Protein AF-A0A101JMG0-F1 (afdb_monomer_lite)

Sequence (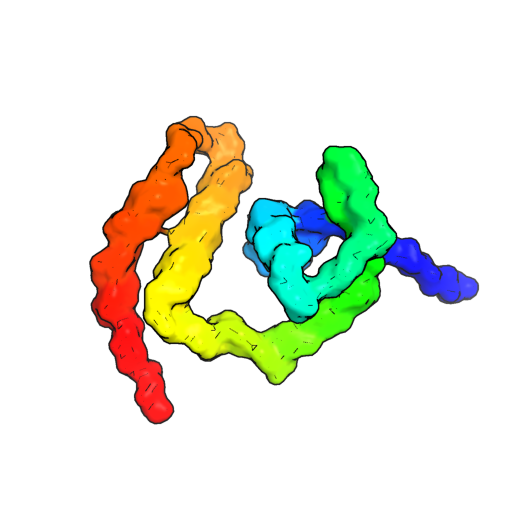117 aa):
MDSTVLRLVGAREIATRLGRSRQRIQQLAEQEDFPEPFQELAMGRVWWEHDIEDWIHRGRDGDPAGDVCGEDAIRELAERIADHLAERDQILVDGDLVGALVEVLRPALRSLRCRRD

Radius of gyration: 17.09 Å; chains: 1; bounding box: 44×30×47 Å

Foldseek 3Di:
DPPPPFDKDALPRLCVVVVHASVVSVVVQVDPLQDDFPDADPVGTMHTPVSSVVSVVVCVVVPPVVVDFDLVVLLVVLNRVVRVVVPPPPDPDPDCSSVVSSVVCVVVVVVVDDDDD

Organism: NCBI:txid135947

Secondary structure (DSSP, 8-state):
-------EEEHHHHHHHHT--HHHHHHHTTSTTSPPPSEEETTEEEEEHHHHHHHHHHHHHT-GGGS--SHHHHHHHHHHHHHHHHT-TT----TTHHHHHHHHHHHHHHTT-----

Structure (mmCIF, N/CA/C/O backbone):
data_AF-A0A101JMG0-F1
#
_entry.id   AF-A0A101JMG0-F1
#
loop_
_atom_site.group_PDB
_atom_site.id
_atom_site.type_symbol
_atom_site.label_atom_id
_atom_site.label_alt_id
_atom_site.label_comp_id
_atom_site.label_asym_id
_atom_site.label_entity_id
_atom_site.label_seq_id
_atom_site.pdbx_PDB_ins_code
_atom_site.Cartn_x
_atom_site.Cartn_y
_atom_site.Cartn_z
_atom_site.occupancy
_atom_site.B_iso_or_equiv
_atom_site.auth_seq_id
_atom_site.auth_comp_id
_atom_site.auth_asym_id
_atom_site.auth_atom_id
_atom_site.pdbx_PDB_model_num
ATOM 1 N N . MET A 1 1 ? -19.222 -23.448 13.911 1.00 39.72 1 MET A N 1
ATOM 2 C CA . MET A 1 1 ? -19.371 -22.006 14.171 1.00 39.72 1 MET A CA 1
ATOM 3 C C . MET A 1 1 ? -18.286 -21.342 13.362 1.00 39.72 1 MET A C 1
ATOM 5 O O . MET A 1 1 ? -17.149 -21.303 13.809 1.00 39.72 1 MET A O 1
ATOM 9 N N . ASP A 1 2 ? -18.610 -21.009 12.116 1.00 46.00 2 ASP A N 1
ATOM 10 C CA . ASP A 1 2 ? -17.682 -20.320 11.228 1.00 46.00 2 ASP A CA 1
ATOM 11 C C . ASP A 1 2 ? -17.736 -18.848 11.627 1.00 46.00 2 ASP A C 1
ATOM 13 O O . ASP A 1 2 ? -18.600 -18.086 11.199 1.00 46.00 2 ASP A O 1
ATOM 17 N N . SER A 1 3 ? -16.932 -18.501 12.629 1.00 50.62 3 SER A N 1
ATOM 18 C CA . SER A 1 3 ? -16.693 -17.107 12.952 1.00 50.62 3 SER A CA 1
ATOM 19 C C . SER A 1 3 ? -15.964 -16.541 11.746 1.00 50.62 3 SER A C 1
ATOM 21 O O . SER A 1 3 ? -14.770 -16.777 11.601 1.00 50.62 3 SER A O 1
ATOM 23 N N . THR A 1 4 ? -16.671 -15.842 10.863 1.00 58.72 4 THR A N 1
ATOM 24 C CA . THR A 1 4 ? -16.066 -15.022 9.814 1.00 58.72 4 THR A CA 1
ATOM 25 C C . THR A 1 4 ? -15.209 -13.965 10.507 1.00 58.72 4 THR A C 1
ATOM 27 O O . THR A 1 4 ? -15.691 -12.901 10.891 1.00 58.72 4 THR A O 1
ATOM 30 N N . VAL A 1 5 ? -13.955 -14.313 10.801 1.00 74.19 5 VAL A N 1
ATOM 31 C CA . VAL A 1 5 ? -13.031 -13.445 11.523 1.00 74.19 5 VAL A CA 1
ATOM 32 C C . VAL A 1 5 ? -12.686 -12.306 10.583 1.00 74.19 5 VAL A C 1
ATOM 34 O O . VAL A 1 5 ? -11.930 -12.481 9.631 1.00 74.19 5 VAL A O 1
ATOM 37 N N . LEU A 1 6 ? -13.258 -11.136 10.851 1.00 81.44 6 LEU A N 1
ATOM 38 C CA . LEU A 1 6 ? -12.846 -9.900 10.208 1.00 81.44 6 LEU A CA 1
ATOM 39 C C . LEU A 1 6 ? -11.377 -9.651 10.565 1.00 81.44 6 LEU A C 1
ATOM 41 O O . LEU A 1 6 ? -11.047 -9.349 11.714 1.00 81.44 6 LEU A O 1
ATOM 45 N N . ARG A 1 7 ? -10.490 -9.852 9.586 1.00 92.94 7 ARG A N 1
ATOM 46 C CA . ARG A 1 7 ? -9.044 -9.714 9.757 1.00 92.94 7 ARG A CA 1
ATOM 47 C C . ARG A 1 7 ? -8.582 -8.367 9.216 1.00 92.94 7 ARG A C 1
ATOM 49 O O . ARG A 1 7 ? -8.950 -7.976 8.110 1.00 92.94 7 ARG A O 1
ATOM 56 N N . LEU A 1 8 ? -7.769 -7.676 10.009 1.00 95.62 8 LEU A N 1
ATOM 57 C CA . LEU A 1 8 ? -7.055 -6.474 9.594 1.00 95.62 8 LEU A CA 1
ATOM 58 C C . LEU A 1 8 ? -5.624 -6.834 9.201 1.00 95.62 8 LEU A C 1
ATOM 60 O O . LEU A 1 8 ? -5.014 -7.732 9.787 1.00 95.62 8 LEU A O 1
ATOM 64 N N . VAL A 1 9 ? -5.092 -6.111 8.225 1.00 95.81 9 VAL A N 1
ATOM 65 C CA . VAL A 1 9 ? -3.720 -6.249 7.731 1.00 95.81 9 VAL A CA 1
ATOM 66 C C . VAL A 1 9 ? -3.062 -4.881 7.653 1.00 95.81 9 VAL A C 1
ATOM 68 O O . VAL A 1 9 ? -3.709 -3.885 7.332 1.00 95.81 9 VAL A O 1
ATOM 71 N N . GLY A 1 10 ? -1.772 -4.815 7.964 1.00 95.38 10 GLY A N 1
ATOM 72 C CA . GLY A 1 10 ? -0.954 -3.635 7.743 1.00 95.38 10 GLY A CA 1
ATOM 73 C C . GLY A 1 10 ? -0.120 -3.766 6.472 1.00 95.38 10 GLY A C 1
ATOM 74 O O . GLY A 1 10 ? -0.108 -4.784 5.777 1.00 95.38 10 GLY A O 1
ATOM 75 N N . ALA A 1 11 ? 0.648 -2.719 6.180 1.00 92.00 11 ALA A N 1
ATOM 76 C CA . ALA A 1 11 ? 1.445 -2.663 4.958 1.00 92.00 11 ALA A CA 1
ATOM 77 C C . ALA A 1 11 ? 2.518 -3.764 4.878 1.00 92.00 11 ALA A C 1
ATOM 79 O O . ALA A 1 11 ? 2.920 -4.134 3.780 1.00 92.00 11 ALA A O 1
ATOM 80 N N . ARG A 1 12 ? 2.995 -4.297 6.014 1.00 91.12 12 ARG A N 1
ATOM 81 C CA . ARG A 1 12 ? 3.997 -5.375 6.022 1.00 91.12 12 ARG A CA 1
ATOM 82 C C . ARG A 1 12 ? 3.380 -6.736 5.696 1.00 91.12 12 ARG A C 1
ATOM 84 O O . ARG A 1 12 ? 3.986 -7.522 4.967 1.00 91.12 12 ARG A O 1
ATOM 91 N N . GLU A 1 13 ? 2.178 -7.008 6.189 1.00 93.94 13 GLU A N 1
ATOM 92 C CA . GLU A 1 13 ? 1.436 -8.220 5.845 1.00 93.94 13 GLU A CA 1
ATOM 93 C C . GLU A 1 13 ? 1.086 -8.232 4.351 1.00 93.94 13 GLU A C 1
ATOM 95 O O . GLU A 1 13 ? 1.301 -9.243 3.684 1.00 93.94 13 GLU A O 1
ATOM 100 N N . ILE A 1 14 ? 0.629 -7.097 3.810 1.00 92.06 14 ILE A N 1
ATOM 101 C CA . ILE A 1 14 ? 0.326 -6.937 2.378 1.00 92.06 14 ILE A CA 1
ATOM 102 C C . ILE A 1 14 ? 1.599 -7.103 1.531 1.00 92.06 14 ILE A C 1
ATOM 104 O O . ILE A 1 14 ? 1.612 -7.869 0.569 1.00 92.06 14 ILE A O 1
ATOM 108 N N . ALA A 1 15 ? 2.694 -6.447 1.926 1.00 84.31 15 ALA A N 1
ATOM 109 C CA . ALA A 1 15 ? 4.009 -6.554 1.291 1.00 84.31 15 ALA A CA 1
ATOM 110 C C . ALA A 1 15 ? 4.463 -8.015 1.146 1.00 84.31 15 ALA A C 1
ATOM 112 O O . ALA A 1 15 ? 4.857 -8.452 0.065 1.00 84.31 15 ALA A O 1
ATOM 113 N N . THR A 1 16 ? 4.309 -8.794 2.219 1.00 84.88 16 THR A N 1
ATOM 114 C CA . THR A 1 16 ? 4.688 -10.212 2.251 1.00 84.88 16 THR A CA 1
ATOM 115 C C . THR A 1 16 ? 3.871 -11.039 1.257 1.00 84.88 16 THR A C 1
ATOM 117 O O . THR A 1 16 ? 4.427 -11.901 0.581 1.00 84.88 16 THR A O 1
ATOM 120 N N . ARG A 1 17 ? 2.566 -10.764 1.117 1.00 86.44 17 ARG A N 1
ATOM 121 C CA . ARG A 1 17 ? 1.689 -11.471 0.162 1.00 86.44 17 ARG A CA 1
ATOM 122 C C . ARG A 1 17 ? 2.045 -11.186 -1.287 1.00 86.44 17 ARG A C 1
ATOM 124 O O . ARG A 1 17 ? 1.987 -12.084 -2.119 1.00 86.44 17 ARG A O 1
ATOM 131 N N . LEU A 1 18 ? 2.415 -9.943 -1.578 1.00 82.44 18 LEU A N 1
ATOM 132 C CA . LEU A 1 18 ? 2.723 -9.492 -2.933 1.00 82.44 18 LEU A CA 1
ATOM 133 C C . LEU A 1 18 ? 4.190 -9.697 -3.326 1.00 82.44 18 LEU A C 1
ATOM 135 O O . LEU A 1 18 ? 4.544 -9.452 -4.479 1.00 82.44 18 LEU A O 1
ATOM 139 N N . GLY A 1 19 ? 5.052 -10.108 -2.389 1.00 75.94 19 GLY A N 1
ATOM 140 C CA . GLY A 1 19 ? 6.500 -10.146 -2.602 1.00 75.94 19 GLY A CA 1
ATOM 141 C C . GLY A 1 19 ? 7.075 -8.757 -2.902 1.00 75.94 19 GLY A C 1
ATOM 142 O O . GLY A 1 19 ? 7.913 -8.609 -3.791 1.00 75.94 19 GLY A O 1
ATOM 143 N N . ARG A 1 20 ? 6.569 -7.727 -2.215 1.00 80.19 20 ARG A N 1
ATOM 144 C CA . ARG A 1 20 ? 6.953 -6.312 -2.366 1.00 80.19 20 ARG A CA 1
ATOM 145 C C . ARG A 1 20 ? 7.464 -5.761 -1.040 1.00 80.19 20 ARG A C 1
ATOM 147 O O . ARG A 1 20 ? 7.223 -6.367 -0.003 1.00 80.19 20 ARG A O 1
ATOM 154 N N . SER A 1 21 ? 8.114 -4.597 -1.057 1.00 74.19 21 SER A N 1
ATOM 155 C CA . SER A 1 21 ? 8.484 -3.911 0.182 1.00 74.19 21 SER A CA 1
ATOM 156 C C . SER A 1 21 ? 7.275 -3.240 0.832 1.00 74.19 21 SER A C 1
ATOM 158 O O . SER A 1 21 ? 6.294 -2.880 0.176 1.00 74.19 21 SER A O 1
ATOM 160 N N . ARG A 1 22 ? 7.371 -2.976 2.139 1.00 82.12 22 ARG A N 1
ATOM 161 C CA . ARG A 1 22 ? 6.381 -2.156 2.860 1.00 82.12 22 ARG A CA 1
ATOM 162 C C . ARG A 1 22 ? 6.259 -0.747 2.266 1.00 82.12 22 ARG A C 1
ATOM 164 O O . ARG A 1 22 ? 5.165 -0.192 2.257 1.00 82.12 22 ARG A O 1
ATOM 171 N N . GLN A 1 23 ? 7.370 -0.165 1.810 1.00 78.88 23 GLN A N 1
ATOM 172 C CA . GLN A 1 23 ? 7.391 1.179 1.229 1.00 78.88 23 GLN A CA 1
ATOM 173 C C . GLN A 1 23 ? 6.618 1.217 -0.089 1.00 78.88 23 GLN A C 1
ATOM 175 O O . GLN A 1 23 ? 5.809 2.123 -0.286 1.00 78.88 23 GLN A O 1
ATOM 180 N N . ARG A 1 24 ? 6.764 0.185 -0.928 1.00 78.88 24 ARG A N 1
ATOM 181 C CA . ARG A 1 24 ? 5.980 0.043 -2.154 1.00 78.88 24 ARG A CA 1
ATOM 182 C C . ARG A 1 24 ? 4.483 -0.031 -1.870 1.00 78.88 24 ARG A C 1
ATOM 184 O O . ARG A 1 24 ? 3.710 0.613 -2.566 1.00 78.88 24 ARG A O 1
ATOM 191 N N . ILE A 1 25 ? 4.066 -0.737 -0.816 1.00 86.12 25 ILE A N 1
ATOM 192 C CA . ILE A 1 25 ? 2.647 -0.765 -0.418 1.00 86.12 25 ILE A CA 1
ATOM 193 C C . ILE A 1 25 ? 2.143 0.623 -0.015 1.00 86.12 25 ILE A C 1
ATOM 195 O O . ILE A 1 25 ? 1.021 0.977 -0.351 1.00 86.12 25 ILE A O 1
ATOM 199 N N . GLN A 1 26 ? 2.957 1.432 0.670 1.00 85.00 26 GLN A N 1
ATOM 200 C CA . GLN A 1 26 ? 2.549 2.791 1.042 1.00 85.00 26 GLN A CA 1
ATOM 201 C C . GLN A 1 26 ? 2.365 3.705 -0.175 1.00 85.00 26 GLN A C 1
ATOM 203 O O . GLN A 1 26 ? 1.438 4.504 -0.165 1.00 85.00 26 GLN A O 1
ATOM 208 N N . GLN A 1 27 ? 3.193 3.558 -1.214 1.00 80.75 27 GLN A N 1
ATOM 209 C CA . GLN A 1 27 ? 3.014 4.276 -2.482 1.00 80.75 27 GLN A CA 1
ATOM 210 C C . GLN A 1 27 ? 1.778 3.789 -3.246 1.00 80.75 27 GLN A C 1
ATOM 212 O O . GLN A 1 27 ? 1.037 4.592 -3.797 1.00 80.75 27 GLN A O 1
ATOM 217 N N . LEU A 1 28 ? 1.541 2.472 -3.280 1.00 83.81 28 LEU A N 1
ATOM 218 C CA . LEU A 1 28 ? 0.326 1.918 -3.881 1.00 83.81 28 LEU A CA 1
ATOM 219 C C . LEU A 1 28 ? -0.919 2.446 -3.167 1.00 83.81 28 LEU A C 1
ATOM 221 O O . LEU A 1 28 ? -1.872 2.818 -3.831 1.00 83.81 28 LEU A O 1
ATOM 225 N N . ALA A 1 29 ? -0.873 2.583 -1.842 1.00 88.56 29 ALA A N 1
ATOM 226 C CA . ALA A 1 29 ? -1.950 3.162 -1.043 1.00 88.56 29 ALA A CA 1
ATOM 227 C C . ALA A 1 29 ? -2.215 4.660 -1.286 1.00 88.56 29 ALA A C 1
ATOM 229 O O . ALA A 1 29 ? -3.110 5.222 -0.661 1.00 88.56 29 ALA A O 1
ATOM 230 N N . GLU A 1 30 ? -1.432 5.326 -2.133 1.00 86.31 30 GLU A N 1
ATOM 231 C CA . GLU A 1 30 ? -1.715 6.683 -2.620 1.00 86.31 30 GLU A CA 1
ATOM 232 C C . GLU A 1 30 ? -2.426 6.676 -3.984 1.00 86.31 30 GLU A C 1
ATOM 234 O O . GLU A 1 30 ? -2.864 7.725 -4.449 1.00 86.31 30 GLU A O 1
ATOM 239 N N . GLN A 1 31 ? -2.540 5.515 -4.636 1.00 84.69 31 GLN A N 1
ATOM 240 C CA . GLN A 1 31 ? -3.235 5.363 -5.913 1.00 84.69 31 GLN A CA 1
ATOM 241 C C . GLN A 1 31 ? -4.742 5.220 -5.697 1.00 84.69 31 GLN A C 1
ATOM 243 O O . GLN A 1 31 ? -5.176 4.559 -4.757 1.00 84.69 31 GLN A O 1
ATOM 248 N N . GLU A 1 32 ? -5.534 5.785 -6.612 1.00 80.81 32 GLU A N 1
ATOM 249 C CA . GLU A 1 32 ? -7.004 5.777 -6.532 1.00 80.81 32 GLU A CA 1
ATOM 250 C C . GLU A 1 32 ? -7.604 4.363 -6.573 1.00 80.81 32 GLU A C 1
ATOM 252 O O . GLU A 1 32 ? -8.640 4.113 -5.966 1.00 80.81 32 GLU A O 1
ATOM 257 N N . ASP A 1 33 ? -6.936 3.425 -7.249 1.00 83.94 33 ASP A N 1
ATOM 258 C CA . ASP A 1 33 ? -7.408 2.043 -7.380 1.00 83.94 33 ASP A CA 1
ATOM 259 C C . ASP A 1 33 ? -7.080 1.164 -6.160 1.00 83.94 33 ASP A C 1
ATOM 261 O O . ASP A 1 33 ? -7.529 0.014 -6.086 1.00 83.94 33 ASP A O 1
ATOM 265 N N . PHE A 1 34 ? -6.270 1.656 -5.216 1.00 88.94 34 PHE A N 1
ATOM 266 C CA . PHE A 1 34 ? -5.897 0.901 -4.022 1.00 88.94 34 PHE A CA 1
ATOM 267 C C . PHE A 1 34 ? -6.977 1.022 -2.936 1.00 88.94 34 PHE A C 1
ATOM 269 O O . PHE A 1 34 ? -7.549 2.097 -2.765 1.00 88.94 34 PHE A O 1
ATOM 276 N N . PRO A 1 35 ? -7.258 -0.044 -2.161 1.00 94.12 35 PRO A N 1
ATOM 277 C CA . PRO A 1 35 ? -8.292 0.003 -1.134 1.00 94.12 35 PRO A CA 1
ATOM 278 C C . PRO A 1 35 ? -8.088 1.116 -0.105 1.00 94.12 35 PRO A C 1
ATOM 280 O O . PRO A 1 35 ? -6.983 1.312 0.418 1.00 94.12 35 PRO A O 1
ATOM 283 N N . GLU A 1 36 ? -9.180 1.797 0.241 1.00 93.88 36 GLU A N 1
ATOM 284 C CA . GLU A 1 36 ? -9.163 2.795 1.305 1.00 93.88 36 GLU A CA 1
ATOM 285 C C . GLU A 1 36 ? -8.772 2.144 2.644 1.00 93.88 36 GLU A C 1
ATOM 287 O O . GLU A 1 36 ? -9.223 1.039 2.969 1.00 93.88 36 GLU A O 1
ATOM 292 N N . PRO A 1 37 ? -7.910 2.794 3.443 1.00 96.19 37 PRO A N 1
ATOM 293 C CA . PRO A 1 37 ? -7.542 2.275 4.748 1.00 96.19 37 PRO A CA 1
ATOM 294 C C . PRO A 1 37 ? -8.752 2.277 5.682 1.00 96.19 37 PRO A C 1
ATOM 296 O O . PRO A 1 37 ? -9.455 3.275 5.816 1.00 96.19 37 PRO A O 1
ATOM 299 N N . PHE A 1 38 ? -8.942 1.174 6.407 1.00 96.12 38 PHE A N 1
ATOM 300 C CA . PHE A 1 38 ? -9.934 1.103 7.478 1.00 96.12 38 PHE A CA 1
ATOM 301 C C . PHE A 1 38 ? -9.608 2.109 8.586 1.00 96.12 38 PHE A C 1
ATOM 303 O O . PHE A 1 38 ? -10.499 2.755 9.134 1.00 96.12 38 PHE A O 1
ATOM 310 N N . GLN A 1 39 ? -8.321 2.236 8.923 1.00 96.69 39 GLN A N 1
ATOM 311 C CA . GLN A 1 39 ? -7.859 3.216 9.894 1.00 96.69 39 GLN A CA 1
ATOM 312 C C . GLN A 1 39 ? -6.397 3.605 9.666 1.00 96.69 39 GLN A C 1
ATOM 314 O O . GLN A 1 39 ? -5.568 2.800 9.235 1.00 96.69 39 GLN A O 1
ATOM 319 N N . GLU A 1 40 ? -6.063 4.839 10.033 1.00 95.81 40 GLU A N 1
ATOM 320 C CA . GLU A 1 40 ? -4.688 5.322 10.105 1.00 95.81 40 GLU A CA 1
ATOM 321 C C . GLU A 1 40 ? -4.225 5.352 11.566 1.00 95.81 40 GLU A C 1
ATOM 323 O O . GLU A 1 40 ? -4.821 6.011 12.420 1.00 95.81 40 GLU A O 1
ATOM 328 N N . LEU A 1 41 ? -3.173 4.596 11.877 1.00 92.44 41 LEU A N 1
ATOM 329 C CA . LEU A 1 41 ? -2.560 4.535 13.203 1.00 92.44 41 LEU A CA 1
ATOM 330 C C . LEU A 1 41 ? -1.196 5.233 13.177 1.00 92.44 41 LEU A C 1
ATOM 332 O O . LEU A 1 41 ? -0.576 5.363 12.125 1.00 92.44 41 LEU A O 1
ATOM 336 N N . ALA A 1 42 ? -0.651 5.576 14.348 1.00 91.88 42 ALA A N 1
ATOM 337 C CA . ALA A 1 42 ? 0.712 6.121 14.449 1.00 91.88 42 ALA A CA 1
ATOM 338 C C . ALA A 1 42 ? 1.788 5.182 13.854 1.00 91.88 42 ALA A C 1
ATOM 340 O O . ALA A 1 42 ? 2.820 5.633 13.370 1.00 91.88 42 ALA A O 1
ATOM 341 N N . MET A 1 43 ? 1.534 3.870 13.872 1.00 84.00 43 MET A N 1
ATOM 342 C CA . MET A 1 43 ? 2.387 2.837 13.265 1.00 84.00 43 MET A CA 1
ATOM 343 C C . MET A 1 43 ? 2.193 2.675 11.745 1.00 84.00 43 MET A C 1
ATOM 345 O O . MET A 1 43 ? 3.006 2.017 11.090 1.00 84.00 43 MET A O 1
ATOM 349 N N . GLY A 1 44 ? 1.133 3.258 11.181 1.00 90.88 44 GLY A N 1
ATOM 350 C CA . GLY A 1 44 ? 0.778 3.190 9.766 1.00 90.88 44 GLY A CA 1
ATOM 351 C C . GLY A 1 44 ? -0.697 2.867 9.516 1.00 90.88 44 GLY A C 1
ATOM 352 O O . GLY A 1 44 ? -1.484 2.655 10.438 1.00 90.88 44 GLY A O 1
ATOM 353 N N . ARG A 1 45 ? -1.053 2.824 8.232 1.00 95.88 45 ARG A N 1
ATOM 354 C CA . ARG A 1 45 ? -2.383 2.453 7.731 1.00 95.88 45 ARG A CA 1
ATOM 355 C C . ARG A 1 45 ? -2.673 0.960 7.929 1.00 95.88 45 ARG A C 1
ATOM 357 O O . ARG A 1 45 ? -1.767 0.129 7.801 1.00 95.88 45 ARG A O 1
ATOM 364 N N . VAL A 1 46 ? -3.930 0.641 8.233 1.00 96.12 46 VAL A N 1
ATOM 365 C CA . VAL A 1 46 ? -4.466 -0.724 8.311 1.00 96.12 46 VAL A CA 1
ATOM 366 C C . VAL A 1 46 ? -5.701 -0.858 7.427 1.00 96.12 46 VAL A C 1
ATOM 368 O O . VAL A 1 46 ? -6.500 0.070 7.323 1.00 96.12 46 VAL A O 1
ATOM 371 N N . TRP A 1 47 ? -5.861 -2.027 6.816 1.00 96.88 47 TRP A N 1
ATOM 372 C CA . TRP A 1 47 ? -6.937 -2.344 5.878 1.00 96.88 47 TRP A CA 1
ATOM 373 C C . TRP A 1 47 ? -7.692 -3.579 6.325 1.00 96.88 47 TRP A C 1
ATOM 375 O O . TRP A 1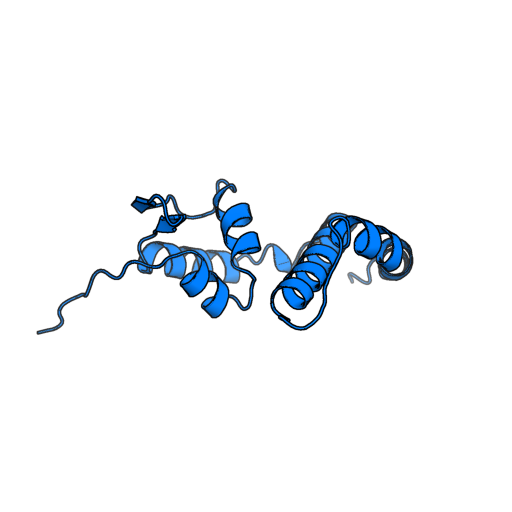 47 ? -7.142 -4.434 7.030 1.00 96.88 47 TRP A O 1
ATOM 385 N N . TRP A 1 48 ? -8.926 -3.711 5.851 1.00 96.25 48 TRP A N 1
ATOM 386 C CA . TRP A 1 48 ? -9.569 -5.009 5.851 1.00 96.25 48 TRP A CA 1
ATOM 387 C C . TRP A 1 48 ? -8.848 -5.945 4.900 1.00 96.25 48 TRP A C 1
ATOM 389 O O . TRP A 1 48 ? -8.498 -5.597 3.776 1.00 96.25 48 TRP A O 1
ATOM 399 N N . GLU A 1 49 ? -8.648 -7.170 5.360 1.00 95.00 49 GLU A N 1
ATOM 400 C CA . GLU A 1 49 ? -8.039 -8.197 4.540 1.00 95.00 49 GLU A CA 1
ATOM 401 C C . GLU A 1 49 ? -8.819 -8.463 3.256 1.00 95.00 49 GLU A C 1
ATOM 403 O O . GLU A 1 49 ? -8.208 -8.568 2.201 1.00 95.00 49 GLU A O 1
ATOM 408 N N . HIS A 1 50 ? -10.144 -8.584 3.344 1.00 93.06 50 HIS A N 1
ATOM 409 C CA . HIS A 1 50 ? -10.956 -8.957 2.190 1.00 93.06 50 HIS A CA 1
ATOM 410 C C . HIS A 1 50 ? -10.900 -7.897 1.083 1.00 93.06 50 HIS A C 1
ATOM 412 O O . HIS A 1 50 ? -10.781 -8.265 -0.076 1.00 93.06 50 HIS A O 1
ATOM 418 N N . ASP A 1 51 ? -10.861 -6.606 1.432 1.00 94.00 51 ASP A N 1
ATOM 419 C CA . ASP A 1 51 ? -10.707 -5.524 0.452 1.00 94.00 51 ASP A CA 1
ATOM 420 C C . ASP A 1 51 ? -9.374 -5.621 -0.305 1.00 94.00 51 ASP A C 1
ATOM 422 O O . ASP A 1 51 ? -9.322 -5.411 -1.520 1.00 94.00 51 ASP A O 1
ATOM 426 N N . ILE A 1 52 ? -8.294 -5.976 0.404 1.00 94.06 52 ILE A N 1
ATOM 427 C CA . ILE A 1 52 ? -6.984 -6.223 -0.207 1.00 94.06 52 ILE A CA 1
ATOM 428 C C . ILE A 1 52 ? -7.038 -7.454 -1.106 1.00 94.06 52 ILE A C 1
ATOM 430 O O . ILE A 1 52 ? -6.561 -7.390 -2.234 1.00 94.06 52 ILE A O 1
ATOM 434 N N . GLU A 1 53 ? -7.600 -8.567 -0.636 1.00 91.88 53 GLU A N 1
ATOM 435 C CA . GLU A 1 53 ? -7.708 -9.779 -1.449 1.00 91.88 53 GLU A CA 1
ATOM 436 C C . GLU A 1 53 ? -8.525 -9.504 -2.716 1.00 91.88 53 GLU A C 1
ATOM 438 O O . GLU A 1 53 ? -8.068 -9.817 -3.812 1.00 91.88 53 GLU A O 1
ATOM 443 N N . ASP A 1 54 ? -9.679 -8.849 -2.613 1.00 91.31 54 ASP A N 1
ATOM 444 C CA . ASP A 1 54 ? -10.511 -8.504 -3.766 1.00 91.31 54 ASP A CA 1
ATOM 445 C C . ASP A 1 54 ? -9.765 -7.596 -4.751 1.00 91.31 54 ASP A C 1
ATOM 447 O O . ASP A 1 54 ? -9.838 -7.798 -5.964 1.00 91.31 54 ASP A O 1
ATOM 451 N N . TRP A 1 55 ? -9.002 -6.622 -4.251 1.00 91.31 55 TRP A N 1
ATOM 452 C CA . TRP A 1 55 ? -8.140 -5.784 -5.085 1.00 91.31 55 TRP A CA 1
ATOM 453 C C . TRP A 1 55 ? -7.046 -6.591 -5.800 1.00 91.31 55 TRP A C 1
ATOM 455 O O . TRP A 1 55 ? -6.839 -6.396 -6.997 1.00 91.31 55 TRP A O 1
ATOM 465 N N . ILE A 1 56 ? -6.400 -7.546 -5.121 1.00 87.38 56 ILE A N 1
ATOM 466 C CA . ILE A 1 56 ? -5.397 -8.438 -5.730 1.00 87.38 56 ILE A CA 1
ATOM 467 C C . ILE A 1 56 ? -6.020 -9.270 -6.853 1.00 87.38 56 ILE A C 1
ATOM 469 O O . ILE A 1 56 ? -5.411 -9.420 -7.915 1.00 87.38 56 ILE A O 1
ATOM 473 N N . HIS A 1 57 ? -7.222 -9.805 -6.634 1.00 85.94 57 HIS A N 1
ATOM 474 C CA . HIS A 1 57 ? -7.933 -10.585 -7.645 1.00 85.94 57 HIS A CA 1
ATOM 475 C C . HIS A 1 57 ? -8.285 -9.717 -8.861 1.00 85.94 57 HIS A C 1
ATOM 477 O O . HIS A 1 57 ? -7.918 -10.080 -9.977 1.00 85.94 57 HIS A O 1
ATOM 483 N N . ARG A 1 58 ? -8.863 -8.523 -8.649 1.00 84.44 58 ARG A N 1
ATOM 484 C CA . ARG A 1 58 ? -9.157 -7.561 -9.732 1.00 84.44 58 ARG A CA 1
ATOM 485 C C . ARG A 1 58 ? -7.908 -7.177 -10.526 1.00 84.44 58 ARG A C 1
ATOM 487 O O . ARG A 1 58 ? -7.954 -7.116 -11.751 1.00 84.44 58 ARG A O 1
ATOM 494 N N . GLY A 1 59 ? -6.791 -6.945 -9.836 1.00 73.31 59 GLY A N 1
ATOM 495 C CA . GLY A 1 59 ? -5.515 -6.606 -10.460 1.00 73.31 59 GLY A CA 1
ATOM 496 C C . GLY A 1 59 ? -4.918 -7.746 -11.285 1.00 73.31 59 GLY A C 1
ATOM 497 O O . GLY A 1 59 ? -4.248 -7.482 -12.271 1.00 73.31 59 GLY A O 1
ATOM 498 N N . ARG A 1 60 ? -5.175 -9.014 -10.941 1.00 58.31 60 ARG A N 1
ATOM 499 C CA . ARG A 1 60 ? -4.713 -10.173 -11.728 1.00 58.31 60 ARG A CA 1
ATOM 500 C C . ARG A 1 60 ? -5.522 -10.407 -13.000 1.00 58.31 60 ARG A C 1
ATOM 502 O O . ARG A 1 60 ? -4.955 -10.885 -13.980 1.00 58.31 60 ARG A O 1
ATOM 509 N N . ASP A 1 61 ? -6.803 -10.055 -12.990 1.00 50.94 61 ASP A N 1
ATOM 510 C CA . ASP A 1 61 ? -7.691 -10.192 -14.150 1.00 50.94 61 ASP A CA 1
ATOM 511 C C . ASP A 1 61 ? -7.479 -9.081 -15.197 1.00 50.94 61 ASP A C 1
ATOM 513 O O . ASP A 1 61 ? -7.893 -9.219 -16.349 1.00 50.94 61 ASP A O 1
ATOM 517 N N . GLY A 1 62 ? -6.790 -8.001 -14.822 1.00 45.94 62 GLY A N 1
ATOM 518 C CA . GLY A 1 62 ? -6.461 -6.869 -15.688 1.00 45.94 62 GLY A CA 1
ATOM 519 C C . GLY A 1 62 ? -5.043 -6.348 -15.473 1.00 45.94 62 GLY A C 1
ATOM 520 O O . GLY A 1 62 ? -4.877 -5.139 -15.377 1.00 45.94 62 GLY A O 1
ATOM 521 N N . ASP A 1 63 ? -4.056 -7.245 -15.354 1.00 42.03 63 ASP A N 1
ATOM 522 C CA . ASP A 1 63 ? -2.686 -6.937 -14.914 1.00 42.03 63 ASP A CA 1
ATOM 523 C C . ASP A 1 63 ? -2.083 -5.681 -15.577 1.00 42.03 63 ASP A C 1
ATOM 525 O O . ASP A 1 63 ? -1.622 -5.750 -16.723 1.00 42.03 63 ASP A O 1
ATOM 529 N N . PRO A 1 64 ? -1.996 -4.537 -14.865 1.00 45.50 64 PRO A N 1
ATOM 530 C CA . PRO A 1 64 ? -1.287 -3.372 -15.375 1.00 45.50 64 PRO A CA 1
ATOM 531 C C . PRO A 1 64 ? 0.233 -3.600 -15.378 1.00 45.50 64 PRO A C 1
ATOM 533 O O . PRO A 1 64 ? 0.946 -2.884 -16.081 1.00 45.50 64 PRO A O 1
ATOM 536 N N . ALA A 1 65 ? 0.756 -4.615 -14.667 1.00 43.03 65 ALA A N 1
ATOM 537 C CA . ALA A 1 65 ? 2.159 -5.019 -14.792 1.00 43.03 65 ALA A CA 1
ATOM 538 C C . ALA A 1 65 ? 2.444 -5.726 -16.132 1.00 43.03 65 ALA A C 1
ATOM 540 O O . ALA A 1 65 ? 3.602 -5.792 -16.551 1.00 43.03 65 ALA A O 1
ATOM 541 N N . GLY A 1 66 ? 1.402 -6.190 -16.829 1.00 40.38 66 GLY A N 1
ATOM 542 C CA . GLY A 1 66 ? 1.482 -6.781 -18.162 1.00 40.38 66 GLY A CA 1
ATOM 543 C C . GLY A 1 66 ? 1.625 -5.764 -19.300 1.00 40.38 66 GLY A C 1
ATOM 544 O O . GLY A 1 66 ? 1.980 -6.167 -20.408 1.00 40.38 66 GLY A O 1
ATOM 545 N N . ASP A 1 67 ? 1.400 -4.4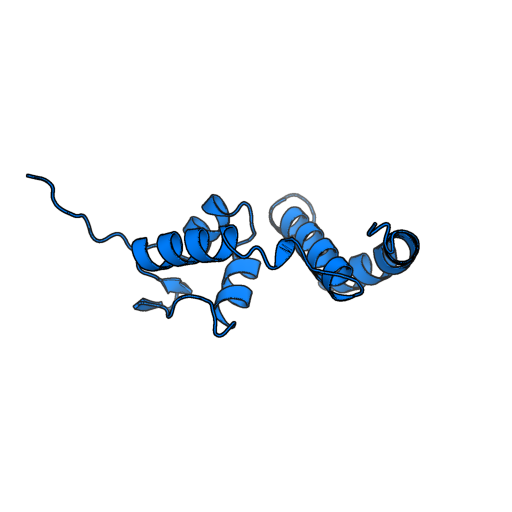65 -19.049 1.00 44.69 67 ASP A N 1
ATOM 546 C CA . ASP A 1 67 ? 1.409 -3.422 -20.091 1.00 44.69 67 ASP A CA 1
ATOM 547 C C . ASP A 1 67 ? 2.317 -2.214 -19.775 1.00 44.69 67 ASP A C 1
ATOM 549 O O . ASP A 1 67 ? 2.159 -1.130 -20.337 1.00 44.69 67 ASP A O 1
ATOM 553 N N . VAL A 1 68 ? 3.321 -2.377 -18.901 1.00 51.28 68 VAL A N 1
ATOM 554 C CA . VAL A 1 68 ? 4.290 -1.302 -18.613 1.00 51.28 68 VAL A CA 1
ATOM 555 C C . VAL A 1 68 ? 5.345 -1.228 -19.724 1.00 51.28 68 VAL A C 1
ATOM 557 O O . VAL A 1 68 ? 6.258 -2.051 -19.801 1.00 51.28 68 VAL A O 1
ATOM 560 N N . CYS A 1 69 ? 5.254 -0.221 -20.596 1.00 45.84 69 CYS A N 1
ATOM 561 C CA . CYS A 1 69 ? 6.215 0.008 -21.678 1.00 45.84 69 CYS A CA 1
ATOM 562 C C . CYS A 1 69 ? 7.004 1.315 -21.478 1.00 45.84 69 CYS A C 1
ATOM 564 O O . CYS A 1 69 ? 6.458 2.404 -21.613 1.00 45.84 69 CYS A O 1
ATOM 566 N N . GLY A 1 70 ? 8.328 1.246 -21.280 1.00 57.38 70 GLY A N 1
ATOM 567 C CA . GLY A 1 70 ? 9.210 2.429 -21.303 1.00 57.38 70 GLY A CA 1
ATOM 568 C C . GLY A 1 70 ? 9.795 2.846 -19.954 1.00 57.38 70 GLY A C 1
ATOM 569 O O . GLY A 1 70 ? 10.216 1.997 -19.178 1.00 57.38 70 GLY A O 1
ATOM 570 N N . GLU A 1 71 ? 9.891 4.157 -19.706 1.00 50.56 71 GLU A N 1
ATOM 571 C CA . GLU A 1 71 ? 10.549 4.728 -18.514 1.00 50.56 71 GLU A CA 1
ATOM 572 C C . GLU A 1 71 ? 9.870 4.323 -17.197 1.00 50.56 71 GLU A C 1
ATOM 574 O O . GLU A 1 71 ? 10.550 4.176 -16.183 1.00 50.56 71 GLU A O 1
ATOM 579 N N . ASP A 1 72 ? 8.573 4.014 -17.227 1.00 51.50 72 ASP A N 1
ATOM 580 C CA . ASP A 1 72 ? 7.839 3.484 -16.074 1.00 51.50 72 ASP A CA 1
ATOM 581 C C . ASP A 1 72 ? 8.297 2.077 -15.673 1.00 51.50 72 ASP A C 1
ATOM 583 O O . ASP A 1 72 ? 8.415 1.786 -14.486 1.00 51.50 72 ASP A O 1
ATOM 587 N N . ALA A 1 73 ? 8.669 1.227 -16.638 1.00 57.88 73 ALA A N 1
ATOM 588 C CA . ALA A 1 73 ? 9.224 -0.097 -16.351 1.00 57.88 73 ALA A CA 1
ATOM 589 C C . ALA A 1 73 ? 10.636 -0.004 -15.746 1.00 57.88 73 ALA A C 1
ATOM 591 O O . ALA A 1 73 ? 11.021 -0.824 -14.913 1.00 57.88 73 ALA A O 1
ATOM 592 N N . ILE A 1 74 ? 11.405 1.014 -16.149 1.00 60.03 74 ILE A N 1
ATOM 593 C CA . ILE A 1 74 ? 12.739 1.303 -15.603 1.00 60.03 74 ILE A CA 1
ATOM 594 C C . ILE A 1 74 ? 12.626 1.768 -14.158 1.00 60.03 74 ILE A C 1
ATOM 596 O O . ILE A 1 74 ? 13.346 1.267 -13.296 1.00 60.03 74 ILE A O 1
ATOM 600 N N . ARG A 1 75 ? 11.711 2.703 -13.900 1.00 59.97 75 ARG A N 1
ATOM 601 C CA . ARG A 1 75 ? 11.408 3.200 -12.562 1.00 59.97 75 ARG A CA 1
ATOM 602 C C . ARG A 1 75 ? 10.943 2.069 -11.648 1.00 59.97 75 ARG A C 1
ATOM 604 O O . ARG A 1 75 ? 11.544 1.878 -10.601 1.00 59.97 75 ARG A O 1
ATOM 611 N N . GLU A 1 76 ? 9.996 1.248 -12.094 1.00 62.97 76 GLU A N 1
ATOM 612 C CA . GLU A 1 76 ? 9.499 0.103 -11.322 1.00 62.97 76 GLU A CA 1
ATOM 613 C C . GLU A 1 76 ? 10.608 -0.926 -11.031 1.00 62.97 76 GLU A C 1
ATOM 615 O O . GLU A 1 76 ? 10.691 -1.467 -9.931 1.00 62.97 76 GLU A O 1
ATOM 620 N N . LEU A 1 77 ? 11.493 -1.212 -11.993 1.00 65.81 77 LEU A N 1
ATOM 621 C CA . LEU A 1 77 ? 12.611 -2.134 -11.776 1.00 65.81 77 LEU A CA 1
ATOM 622 C C . LEU A 1 77 ? 13.658 -1.554 -10.817 1.00 65.81 77 LEU A C 1
ATOM 624 O O . LEU A 1 77 ? 14.145 -2.272 -9.945 1.00 65.81 77 LEU A O 1
ATOM 628 N N . ALA A 1 78 ? 14.000 -0.274 -10.957 1.00 66.62 78 ALA A N 1
ATOM 629 C CA . ALA A 1 78 ? 14.927 0.397 -10.053 1.00 66.62 78 ALA A CA 1
ATOM 630 C C . ALA A 1 78 ? 14.364 0.462 -8.626 1.00 66.62 78 ALA A C 1
ATOM 632 O O . ALA A 1 78 ? 15.089 0.166 -7.677 1.00 66.62 78 ALA A O 1
ATOM 633 N N . GLU A 1 79 ? 13.068 0.748 -8.481 1.00 63.97 79 GLU A N 1
ATOM 634 C CA . GLU A 1 79 ? 12.348 0.701 -7.205 1.00 63.97 79 GLU A CA 1
ATOM 635 C C . GLU A 1 79 ? 12.387 -0.708 -6.604 1.00 63.97 79 GLU A C 1
ATOM 637 O O . GLU A 1 79 ? 12.807 -0.863 -5.461 1.00 63.97 79 GLU A O 1
ATOM 642 N 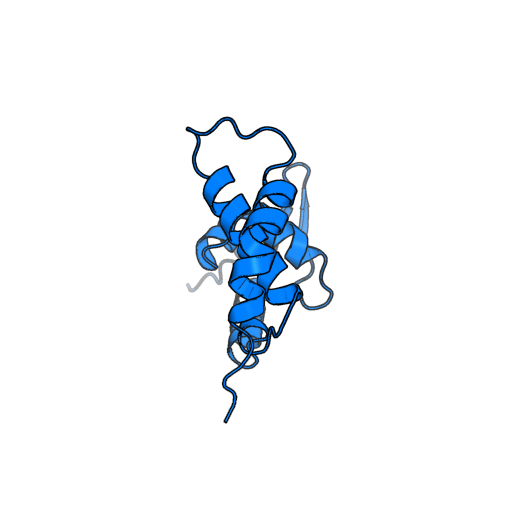N . ARG A 1 80 ? 12.093 -1.758 -7.384 1.00 63.41 80 ARG A N 1
ATOM 643 C CA . ARG A 1 80 ? 12.184 -3.159 -6.925 1.00 63.41 80 ARG A CA 1
ATOM 644 C C . ARG A 1 80 ? 13.586 -3.553 -6.461 1.00 63.41 80 ARG A C 1
ATOM 646 O O . ARG A 1 80 ? 13.717 -4.331 -5.519 1.00 63.41 80 ARG A O 1
ATOM 653 N N . ILE A 1 81 ? 14.630 -3.067 -7.131 1.00 68.06 81 ILE A N 1
ATOM 654 C CA . ILE A 1 81 ? 16.019 -3.348 -6.747 1.00 68.06 81 ILE A CA 1
ATOM 655 C C . ILE A 1 81 ? 16.376 -2.586 -5.472 1.00 68.06 81 ILE A C 1
ATOM 657 O O . ILE A 1 81 ? 16.930 -3.186 -4.556 1.00 68.06 81 ILE A O 1
ATOM 661 N N . ALA A 1 82 ? 16.034 -1.301 -5.376 1.00 62.00 82 ALA A N 1
ATOM 662 C CA . ALA A 1 82 ? 16.275 -0.512 -4.173 1.00 62.00 82 ALA A CA 1
ATOM 663 C C . ALA A 1 82 ? 15.538 -1.088 -2.953 1.00 62.00 82 ALA A C 1
ATOM 665 O O . ALA A 1 82 ? 16.134 -1.231 -1.889 1.00 62.00 82 ALA A O 1
ATOM 666 N N . ASP A 1 83 ? 14.289 -1.516 -3.138 1.00 59.06 83 ASP A N 1
ATOM 667 C CA . ASP A 1 83 ? 13.474 -2.216 -2.144 1.00 59.06 83 ASP A CA 1
ATOM 668 C C . ASP A 1 83 ? 14.137 -3.512 -1.660 1.00 59.06 83 ASP A C 1
ATOM 670 O O . ASP A 1 83 ? 14.256 -3.757 -0.459 1.00 59.06 83 ASP A O 1
ATOM 674 N N . HIS A 1 84 ? 14.614 -4.338 -2.595 1.00 61.53 84 HIS A N 1
ATOM 675 C CA . HIS A 1 84 ? 15.289 -5.595 -2.275 1.00 61.53 84 HIS A CA 1
ATOM 676 C C . HIS A 1 84 ? 16.615 -5.378 -1.528 1.00 61.53 84 HIS A C 1
ATOM 678 O O . HIS A 1 84 ? 17.023 -6.206 -0.713 1.00 61.53 84 HIS A O 1
ATOM 684 N N . LEU A 1 85 ? 17.295 -4.262 -1.799 1.00 62.03 85 LEU A N 1
ATOM 685 C CA . LEU A 1 85 ? 18.525 -3.878 -1.111 1.00 62.03 85 LEU A CA 1
ATOM 686 C C . LEU A 1 85 ? 18.244 -3.296 0.282 1.00 62.03 85 LEU A C 1
ATOM 688 O O . LEU A 1 85 ? 18.995 -3.598 1.205 1.00 62.03 85 LEU A O 1
ATOM 692 N N . ALA A 1 86 ? 17.147 -2.556 0.467 1.00 54.88 86 ALA A N 1
ATOM 693 C CA . ALA A 1 86 ? 16.736 -2.000 1.759 1.00 54.88 86 ALA A CA 1
ATOM 694 C C . ALA A 1 86 ? 16.326 -3.072 2.790 1.00 54.88 86 ALA A C 1
ATOM 696 O O . ALA A 1 86 ? 16.441 -2.849 3.992 1.00 54.88 86 ALA A O 1
ATOM 697 N N . GLU A 1 87 ? 15.879 -4.252 2.346 1.00 52.59 87 GLU A N 1
ATOM 698 C CA . GLU A 1 87 ? 15.568 -5.386 3.231 1.00 52.59 87 GLU A CA 1
ATOM 699 C C . GLU A 1 87 ? 16.805 -6.198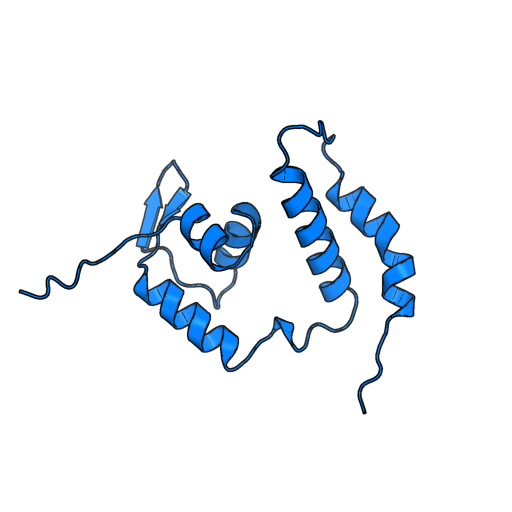 3.657 1.00 52.59 87 GLU A C 1
ATOM 701 O O . GLU A 1 87 ? 16.724 -7.017 4.577 1.00 52.59 87 GLU A O 1
ATOM 706 N N . ARG A 1 88 ? 17.972 -5.973 3.037 1.00 54.38 88 ARG A N 1
ATOM 707 C CA . ARG A 1 88 ? 19.232 -6.613 3.437 1.00 54.38 88 ARG A CA 1
ATOM 708 C C . ARG A 1 88 ? 19.969 -5.728 4.441 1.00 54.38 88 ARG A C 1
ATOM 710 O O . ARG A 1 88 ? 20.784 -4.897 4.060 1.00 54.38 88 ARG A O 1
ATOM 717 N N . ASP A 1 89 ? 19.761 -6.020 5.722 1.00 47.09 89 ASP A N 1
A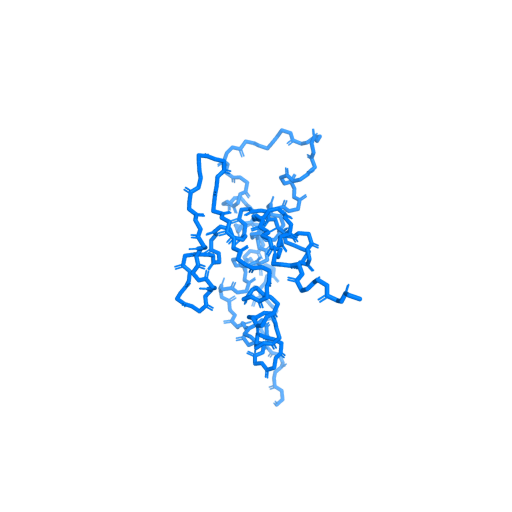TOM 718 C CA . ASP A 1 89 ? 20.343 -5.396 6.934 1.00 47.09 89 ASP A CA 1
ATOM 719 C C . ASP A 1 89 ? 21.898 -5.303 6.985 1.00 47.09 89 ASP A C 1
ATOM 721 O O . ASP A 1 89 ? 22.477 -4.895 7.985 1.00 47.09 89 ASP A O 1
ATOM 725 N N . GLN A 1 90 ? 22.616 -5.692 5.922 1.00 48.69 90 GLN A N 1
ATOM 726 C CA . GLN A 1 90 ? 24.085 -5.709 5.842 1.00 48.69 90 GLN A CA 1
ATOM 727 C C . GLN A 1 90 ? 24.692 -4.660 4.904 1.00 48.69 90 GLN A C 1
ATOM 729 O O . GLN A 1 90 ? 25.916 -4.612 4.780 1.00 48.69 90 GLN A O 1
ATOM 734 N N . ILE A 1 91 ? 23.891 -3.831 4.232 1.00 51.00 91 ILE A N 1
ATOM 735 C CA . ILE A 1 91 ? 24.432 -2.807 3.334 1.00 51.00 91 ILE A CA 1
ATOM 736 C C . ILE A 1 91 ? 24.033 -1.430 3.861 1.00 51.00 91 ILE A C 1
ATOM 738 O O . ILE A 1 91 ? 22.876 -1.031 3.781 1.00 51.00 91 ILE A O 1
ATOM 742 N N . LEU A 1 92 ? 25.013 -0.703 4.406 1.00 45.53 92 LEU A N 1
ATOM 743 C CA . LEU A 1 92 ? 24.917 0.742 4.603 1.00 45.53 92 LEU A CA 1
ATOM 744 C C . LEU A 1 92 ? 24.842 1.377 3.220 1.00 45.53 92 LEU A C 1
ATOM 746 O O . LEU A 1 92 ? 25.843 1.494 2.515 1.00 45.53 92 LEU A O 1
ATOM 750 N N . VAL A 1 93 ? 23.630 1.707 2.812 1.00 51.22 93 VAL A N 1
ATOM 751 C CA . VAL A 1 93 ? 23.373 2.410 1.574 1.00 51.22 93 VAL A CA 1
ATOM 752 C C . VAL A 1 93 ? 23.118 3.879 1.916 1.00 51.22 93 VAL A C 1
ATOM 754 O O . VAL A 1 93 ? 22.132 4.196 2.576 1.00 51.22 93 VAL A O 1
ATOM 757 N N . ASP A 1 94 ? 24.001 4.771 1.465 1.00 52.00 94 ASP A N 1
ATOM 758 C CA . ASP A 1 94 ? 23.791 6.219 1.560 1.00 52.00 94 ASP A CA 1
ATOM 759 C C . ASP A 1 94 ? 22.583 6.683 0.720 1.00 52.00 94 ASP A C 1
ATOM 761 O O . ASP A 1 94 ? 22.181 6.037 -0.250 1.00 52.00 94 ASP A O 1
ATOM 765 N N . GLY A 1 95 ? 21.998 7.820 1.114 1.00 52.31 95 GLY A N 1
ATOM 766 C CA . GLY A 1 95 ? 20.628 8.261 0.801 1.00 52.31 95 GLY A CA 1
ATOM 767 C C . GLY A 1 95 ? 20.225 8.522 -0.660 1.00 52.31 95 GLY A C 1
ATOM 768 O O . GLY A 1 95 ? 19.163 9.098 -0.867 1.00 52.31 95 GLY A O 1
ATOM 769 N N . ASP A 1 96 ? 21.007 8.104 -1.660 1.00 63.41 96 ASP A N 1
ATOM 770 C CA . ASP A 1 96 ? 20.689 8.272 -3.091 1.00 63.41 96 ASP A CA 1
ATOM 771 C C . ASP A 1 96 ? 20.915 7.001 -3.939 1.00 63.41 96 ASP A C 1
ATOM 773 O O . ASP A 1 96 ? 21.284 7.036 -5.112 1.00 63.41 96 ASP A O 1
ATOM 777 N N . LEU A 1 97 ? 20.701 5.817 -3.363 1.00 60.06 97 LEU A N 1
ATOM 778 C CA . LEU A 1 97 ? 20.821 4.565 -4.123 1.00 60.06 97 LEU A CA 1
ATOM 779 C C . LEU A 1 97 ? 19.775 4.423 -5.222 1.00 60.06 97 LEU A C 1
ATOM 781 O O . LEU A 1 97 ? 20.068 3.863 -6.275 1.00 60.06 97 LEU A O 1
ATOM 785 N N . VAL A 1 98 ? 18.563 4.921 -4.984 1.00 53.66 98 VAL A N 1
ATOM 786 C CA . VAL A 1 98 ? 17.486 4.873 -5.977 1.00 53.66 98 VAL A CA 1
ATOM 787 C C . VAL A 1 98 ? 17.886 5.693 -7.206 1.00 53.66 98 VAL A C 1
ATOM 789 O O . VAL A 1 98 ? 17.813 5.178 -8.321 1.00 53.66 98 VAL A O 1
ATOM 792 N N . GLY A 1 99 ? 18.391 6.919 -7.016 1.00 56.44 99 GLY A N 1
ATOM 793 C CA . GLY A 1 99 ? 18.893 7.758 -8.106 1.00 56.44 99 GLY A CA 1
ATOM 794 C C . GLY A 1 99 ? 20.079 7.119 -8.827 1.00 56.44 99 GLY A C 1
ATOM 795 O O . GLY A 1 99 ? 20.078 7.017 -10.057 1.00 56.44 99 GLY A O 1
ATOM 796 N N . ALA A 1 100 ? 21.042 6.583 -8.072 1.00 63.19 100 ALA A N 1
ATOM 797 C CA . ALA A 1 100 ? 22.205 5.897 -8.630 1.00 63.19 100 ALA A CA 1
ATOM 798 C C . ALA A 1 100 ? 21.828 4.657 -9.465 1.00 63.19 100 ALA A C 1
ATOM 800 O O . ALA A 1 100 ? 22.365 4.453 -10.555 1.00 63.19 100 ALA A O 1
ATOM 801 N N . LEU A 1 101 ? 20.879 3.840 -9.001 1.00 62.25 101 LEU A N 1
ATOM 802 C CA . LEU A 1 101 ? 20.410 2.657 -9.729 1.00 62.25 101 LEU A CA 1
ATOM 803 C C . LEU A 1 101 ? 19.647 3.028 -10.999 1.00 62.25 101 LEU A C 1
ATOM 805 O O . LEU A 1 101 ? 19.838 2.378 -12.028 1.00 62.25 101 LEU A O 1
ATOM 809 N N . VAL A 1 102 ? 18.820 4.075 -10.957 1.00 59.22 102 VAL A N 1
ATOM 810 C CA . VAL A 1 102 ? 18.120 4.578 -12.147 1.00 59.22 102 VAL A CA 1
ATOM 811 C C . VAL A 1 102 ? 19.126 5.004 -13.218 1.00 59.22 102 VAL A C 1
ATOM 813 O O . VAL A 1 102 ? 18.972 4.608 -14.373 1.00 59.22 102 VAL A O 1
ATOM 816 N N . GLU A 1 103 ? 20.178 5.747 -12.863 1.00 60.50 103 GLU A N 1
ATOM 817 C CA . GLU A 1 103 ? 21.229 6.147 -13.814 1.00 60.50 103 GLU A CA 1
ATOM 818 C C . GLU A 1 103 ? 21.979 4.944 -14.404 1.00 60.50 103 GLU A C 1
ATOM 820 O O . GLU A 1 103 ? 22.209 4.888 -15.614 1.00 60.50 103 GLU A O 1
ATOM 825 N N . VAL A 1 104 ? 22.311 3.950 -13.577 1.00 63.00 104 VAL A N 1
ATOM 826 C CA . VAL A 1 104 ? 23.043 2.746 -14.003 1.00 63.00 104 VAL A CA 1
ATOM 827 C C . VAL A 1 104 ? 22.204 1.854 -14.923 1.00 63.00 104 VAL A C 1
ATOM 829 O O . VAL A 1 104 ? 22.722 1.303 -15.895 1.00 63.00 104 VAL A O 1
ATOM 832 N N . LEU A 1 105 ? 20.909 1.703 -14.643 1.00 65.00 105 LEU A N 1
ATOM 833 C CA . LEU A 1 105 ? 20.036 0.771 -15.364 1.00 65.00 105 LEU A CA 1
ATOM 834 C C . LEU A 1 105 ? 19.381 1.388 -16.608 1.00 65.00 105 LEU A C 1
ATOM 836 O O . LEU A 1 105 ? 19.018 0.659 -17.536 1.00 65.00 105 LEU A O 1
ATOM 840 N N . ARG A 1 106 ? 19.270 2.721 -16.679 1.00 62.03 106 ARG A N 1
ATOM 841 C CA . ARG A 1 106 ? 18.641 3.449 -17.798 1.00 62.03 106 ARG A CA 1
ATOM 842 C C . ARG A 1 106 ? 19.187 3.060 -19.185 1.00 62.03 106 ARG A C 1
ATOM 844 O O . ARG A 1 106 ? 18.367 2.857 -20.085 1.00 62.03 106 ARG A O 1
ATOM 851 N N . PRO A 1 107 ? 20.508 2.918 -19.419 1.00 53.84 107 PRO A N 1
ATOM 852 C CA . PRO A 1 107 ? 21.033 2.541 -20.734 1.00 53.84 107 PRO A CA 1
ATOM 853 C C . PRO A 1 107 ? 20.729 1.082 -21.101 1.00 53.84 107 PRO A C 1
ATOM 855 O O . PRO A 1 107 ? 20.389 0.798 -22.248 1.00 53.84 107 PRO A O 1
ATOM 858 N N . ALA A 1 108 ? 20.815 0.171 -20.126 1.00 53.12 108 ALA A N 1
ATOM 859 C CA . ALA A 1 108 ? 20.622 -1.267 -20.319 1.00 53.12 108 ALA A CA 1
ATOM 860 C C . ALA A 1 108 ? 19.157 -1.645 -20.589 1.00 53.12 108 ALA A C 1
ATOM 862 O O . ALA A 1 108 ? 18.886 -2.647 -21.241 1.00 53.12 108 ALA A O 1
ATOM 863 N N . LEU A 1 109 ? 18.210 -0.834 -20.113 1.00 53.47 109 LEU A N 1
ATOM 864 C CA . LEU A 1 109 ? 16.779 -1.061 -20.313 1.00 53.47 109 LEU A CA 1
ATOM 865 C C . LEU A 1 109 ? 16.226 -0.333 -21.551 1.00 53.47 109 LEU A C 1
ATOM 867 O O . LEU A 1 109 ? 15.243 -0.787 -22.132 1.00 53.47 109 LEU A O 1
ATOM 871 N N . ARG A 1 110 ? 16.885 0.737 -22.036 1.00 56.50 110 ARG A N 1
ATOM 872 C CA . ARG A 1 110 ? 16.553 1.372 -23.333 1.00 56.50 110 ARG A CA 1
ATOM 873 C C . ARG A 1 110 ? 16.774 0.441 -24.526 1.00 56.50 110 ARG A C 1
ATOM 875 O O . ARG A 1 110 ? 16.029 0.530 -25.498 1.00 56.50 110 ARG A O 1
ATOM 882 N N . SER A 1 111 ? 17.767 -0.445 -24.459 1.00 48.19 111 SER A N 1
ATOM 883 C CA . SER A 1 111 ? 18.051 -1.434 -25.509 1.00 48.19 111 SER A CA 1
ATOM 884 C C . SER A 1 111 ? 17.073 -2.615 -25.524 1.00 48.19 111 SER A C 1
ATOM 886 O O . SER A 1 111 ? 17.073 -3.386 -26.480 1.00 48.19 111 SER A O 1
ATOM 888 N N . LEU A 1 112 ? 16.217 -2.743 -24.504 1.00 50.53 112 LEU A N 1
ATOM 889 C CA . LEU A 1 112 ? 15.240 -3.824 -24.369 1.00 50.53 112 LEU A CA 1
ATOM 890 C C . LEU A 1 112 ? 13.842 -3.464 -24.904 1.00 50.53 112 LEU A C 1
ATOM 892 O O . LEU A 1 112 ? 12.896 -4.225 -24.699 1.00 50.53 112 LEU A O 1
ATOM 896 N N . ARG A 1 113 ? 13.670 -2.338 -25.616 1.00 53.16 113 ARG A N 1
ATOM 897 C CA . ARG A 1 113 ? 12.349 -1.975 -26.152 1.00 53.16 113 ARG A CA 1
ATOM 898 C C . ARG A 1 113 ? 11.900 -2.897 -27.296 1.00 53.16 113 ARG A C 1
ATOM 900 O O . ARG A 1 113 ? 12.325 -2.763 -28.438 1.00 53.16 113 ARG A O 1
ATOM 907 N N . CYS A 1 114 ? 10.943 -3.742 -26.915 1.00 44.38 114 CYS A N 1
ATOM 908 C CA . CYS A 1 114 ? 9.756 -4.177 -27.649 1.00 44.38 114 CYS A CA 1
ATOM 909 C C . CYS A 1 114 ? 9.967 -5.120 -28.842 1.00 44.38 114 CYS A C 1
ATOM 911 O O . CYS A 1 114 ? 10.117 -4.690 -29.981 1.00 44.38 114 CYS A O 1
ATOM 913 N N . ARG A 1 115 ? 9.789 -6.423 -28.592 1.00 43.12 115 ARG A N 1
ATOM 914 C CA . ARG A 1 115 ? 9.145 -7.314 -29.564 1.00 43.12 115 ARG A CA 1
ATOM 915 C C . ARG A 1 115 ? 7.700 -7.507 -29.101 1.00 43.12 115 ARG A C 1
ATOM 917 O O . ARG A 1 115 ? 7.462 -8.226 -28.137 1.00 43.12 115 ARG A O 1
ATOM 924 N N . ARG A 1 116 ? 6.773 -6.786 -29.723 1.00 41.78 116 ARG A N 1
ATOM 925 C CA . ARG A 1 116 ? 5.333 -7.045 -29.644 1.00 41.78 116 ARG A CA 1
ATOM 926 C C . ARG A 1 116 ? 4.957 -7.419 -31.078 1.00 41.78 116 ARG A C 1
ATOM 928 O O . ARG A 1 116 ? 5.112 -6.568 -31.953 1.00 41.78 116 ARG A O 1
ATOM 935 N N . ASP A 1 117 ? 4.679 -8.703 -31.307 1.00 41.69 117 ASP A N 1
ATOM 936 C CA . ASP A 1 117 ? 4.037 -9.175 -32.545 1.00 41.69 117 ASP A CA 1
ATOM 937 C C . ASP A 1 117 ? 2.606 -8.618 -32.631 1.00 41.69 117 ASP A C 1
ATOM 939 O O . ASP A 1 117 ? 1.991 -8.421 -31.552 1.00 41.69 117 ASP A O 1
#

pLDDT: mean 70.21, std 18.53, range [39.72, 96.88]